Protein AF-A0A2E0X5R6-F1 (afdb_monomer_lite)

Secondary structure (DSSP, 8-state):
----SEEEEEEEEE-TT--EEEEEEEEEEEE-TTS-EEEEEEEEEGGGHHHHHHHHHHHHHHHHHHHHHHHHHHHHHH-

Radius of gyration: 18.97 Å; chains: 1; bounding box: 39×34×57 Å

pLDDT: mean 90.33, std 10.8, range [42.59, 97.31]

Foldseek 3Di:
DPPPQKDKDKDWDADPVRDIAIKIKIWGWDADPVRDIDIDIDIGGPVCVVVVVVVVVVVVVVVVVVVVVVVVVVVVVVD

Sequence (79 aa):
MRRRNIQGALWQNHDGDGNAFYVTSVTRSYKNGDGEWQNEVLYVPLDDAPRVCEVLRELETKAYEAIEADYQAAREATA

Structure (mmCIF, N/CA/C/O backbone):
data_AF-A0A2E0X5R6-F1
#
_entry.id   AF-A0A2E0X5R6-F1
#
loop_
_atom_site.group_PDB
_atom_site.id
_atom_site.type_symbol
_atom_site.label_atom_id
_atom_site.label_alt_id
_atom_site.label_comp_id
_atom_site.label_asym_id
_atom_site.label_entity_id
_atom_site.label_seq_id
_atom_site.pdbx_PDB_ins_code
_atom_site.Cartn_x
_atom_site.Cartn_y
_atom_site.Cartn_z
_atom_site.occupancy
_atom_site.B_iso_or_equiv
_atom_site.auth_seq_id
_atom_site.auth_comp_id
_atom_site.auth_asym_id
_atom_site.auth_atom_id
_atom_site.pdbx_PDB_model_num
ATOM 1 N N . MET A 1 1 ? 14.663 -3.338 18.205 1.00 43.12 1 MET A N 1
ATOM 2 C CA . MET A 1 1 ? 14.342 -2.980 16.804 1.00 43.12 1 MET A CA 1
ATOM 3 C C . MET A 1 1 ? 12.894 -3.387 16.549 1.00 43.12 1 MET A C 1
ATOM 5 O O . MET A 1 1 ? 12.601 -4.573 16.620 1.00 43.12 1 MET A O 1
ATOM 9 N N . ARG A 1 2 ? 11.963 -2.435 16.391 1.00 42.59 2 ARG A N 1
ATOM 10 C CA . ARG A 1 2 ? 10.539 -2.731 16.129 1.00 42.59 2 ARG A CA 1
ATOM 11 C C . ARG A 1 2 ? 10.496 -3.515 14.811 1.00 42.59 2 ARG A C 1
ATOM 13 O O . ARG A 1 2 ? 10.903 -2.957 13.796 1.00 42.59 2 ARG A O 1
ATOM 20 N N . ARG A 1 3 ? 10.143 -4.810 14.837 1.00 50.41 3 ARG A N 1
ATOM 21 C CA . ARG A 1 3 ? 10.015 -5.633 13.620 1.00 50.41 3 ARG A CA 1
ATOM 22 C C . ARG A 1 3 ? 9.039 -4.907 12.698 1.00 50.41 3 ARG A C 1
ATOM 24 O O . ARG A 1 3 ? 7.852 -4.858 13.000 1.00 50.41 3 ARG A O 1
ATOM 31 N N . ARG A 1 4 ? 9.540 -4.276 11.636 1.00 57.16 4 ARG A N 1
ATOM 32 C CA . ARG A 1 4 ? 8.678 -3.696 10.609 1.00 57.16 4 ARG A CA 1
ATOM 33 C C . ARG A 1 4 ? 8.259 -4.869 9.739 1.00 57.16 4 ARG A C 1
ATOM 35 O O . ARG A 1 4 ? 9.062 -5.390 8.981 1.00 57.16 4 ARG A O 1
ATOM 42 N N . ASN A 1 5 ? 7.031 -5.330 9.932 1.00 84.25 5 ASN A N 1
ATOM 43 C CA . ASN A 1 5 ? 6.380 -6.307 9.065 1.00 84.25 5 ASN A CA 1
ATOM 44 C C . ASN A 1 5 ? 5.919 -5.679 7.741 1.00 84.25 5 ASN A C 1
ATOM 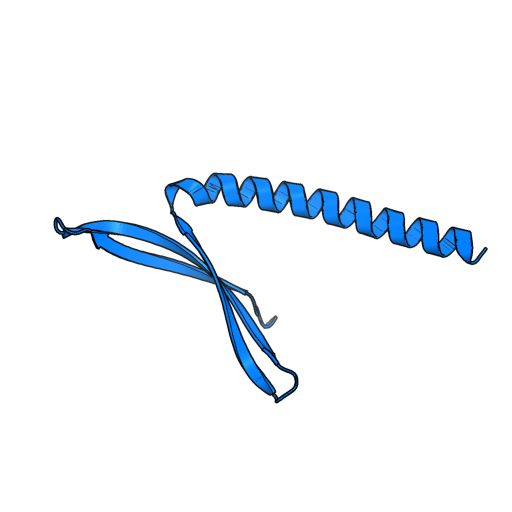46 O O . ASN A 1 5 ? 5.273 -6.362 6.962 1.00 84.25 5 ASN A O 1
ATOM 50 N N . ILE A 1 6 ? 6.215 -4.395 7.511 1.00 90.00 6 ILE A N 1
ATOM 51 C CA . ILE A 1 6 ? 5.907 -3.653 6.291 1.00 90.00 6 ILE A CA 1
ATOM 52 C C . ILE A 1 6 ? 7.205 -3.041 5.752 1.00 90.00 6 ILE A C 1
ATOM 54 O O . ILE A 1 6 ? 7.938 -2.385 6.500 1.00 90.00 6 ILE A O 1
ATOM 58 N N . GLN A 1 7 ? 7.478 -3.241 4.464 1.00 91.12 7 GLN A N 1
ATOM 59 C CA . GLN A 1 7 ? 8.659 -2.740 3.762 1.00 91.12 7 GLN A CA 1
ATOM 60 C C . GLN A 1 7 ? 8.261 -2.071 2.442 1.00 91.12 7 GLN A C 1
ATOM 62 O O . GLN A 1 7 ? 7.450 -2.610 1.699 1.00 91.12 7 GLN A O 1
ATOM 67 N N . GLY A 1 8 ? 8.859 -0.917 2.140 1.00 91.19 8 GLY A N 1
ATOM 68 C CA . GLY A 1 8 ? 8.784 -0.291 0.817 1.00 91.19 8 GLY A CA 1
ATOM 69 C C . GLY A 1 8 ? 9.960 -0.705 -0.072 1.00 91.19 8 GLY A C 1
ATOM 70 O O . GLY A 1 8 ? 11.067 -0.911 0.432 1.00 91.19 8 GLY A O 1
ATOM 71 N N . ALA A 1 9 ? 9.733 -0.798 -1.381 1.00 92.12 9 ALA A N 1
ATOM 72 C CA . ALA A 1 9 ? 10.764 -1.031 -2.391 1.00 92.12 9 ALA A CA 1
ATOM 73 C C . ALA A 1 9 ? 10.510 -0.201 -3.662 1.00 92.12 9 ALA A C 1
ATOM 75 O O . ALA A 1 9 ? 9.375 0.184 -3.948 1.00 92.12 9 ALA A O 1
ATOM 76 N N . LEU A 1 10 ? 11.583 0.055 -4.415 1.00 93.88 10 LEU A N 1
ATOM 77 C CA . LEU A 1 10 ? 11.570 0.676 -5.738 1.00 93.88 10 LEU A CA 1
ATOM 78 C C . LEU A 1 10 ? 12.242 -0.288 -6.717 1.00 93.88 10 LEU A C 1
ATOM 80 O O . LEU A 1 10 ? 13.364 -0.731 -6.474 1.00 93.88 10 LEU A O 1
ATOM 84 N N . TRP A 1 11 ? 11.560 -0.592 -7.812 1.00 92.31 11 TRP A N 1
ATOM 85 C CA . TRP A 1 11 ? 12.017 -1.519 -8.838 1.00 92.31 11 TRP A CA 1
ATOM 86 C C . TRP A 1 11 ? 12.248 -0.765 -10.137 1.00 92.31 11 TRP A C 1
ATOM 88 O O . TRP A 1 11 ? 11.364 -0.035 -10.583 1.00 92.31 11 TRP A O 1
ATOM 98 N N . GLN A 1 12 ? 13.410 -0.969 -10.752 1.00 93.69 12 GLN A N 1
ATOM 99 C CA . GLN A 1 12 ? 13.678 -0.524 -12.114 1.00 93.69 12 GLN A CA 1
ATOM 100 C C . GLN A 1 12 ? 13.360 -1.665 -13.081 1.00 93.69 12 GLN A C 1
ATOM 102 O O . GLN A 1 12 ? 13.849 -2.781 -12.915 1.00 93.69 12 GLN A O 1
ATOM 107 N N . ASN A 1 13 ? 12.563 -1.368 -14.097 1.00 91.06 13 ASN A N 1
ATOM 108 C CA . ASN A 1 13 ? 12.185 -2.272 -15.178 1.00 91.06 13 ASN A CA 1
ATOM 109 C C . ASN A 1 13 ? 12.513 -1.621 -16.527 1.00 91.06 13 ASN A C 1
ATOM 111 O O . ASN A 1 13 ? 12.891 -0.451 -16.566 1.00 91.06 13 ASN A O 1
ATOM 115 N N . HIS A 1 14 ? 12.368 -2.373 -17.618 1.00 94.69 14 HIS A N 1
ATOM 116 C CA . HIS A 1 14 ? 12.527 -1.871 -18.984 1.00 94.69 14 HIS A CA 1
ATOM 117 C C . HIS A 1 14 ? 11.312 -2.277 -19.824 1.00 94.69 14 HIS A C 1
ATOM 119 O O . HIS A 1 14 ? 10.811 -3.393 -19.666 1.00 94.69 14 HIS A O 1
ATOM 125 N N . ASP A 1 15 ? 10.807 -1.366 -20.656 1.00 93.19 15 ASP A N 1
ATOM 126 C CA . ASP A 1 15 ? 9.703 -1.638 -21.583 1.00 93.19 15 ASP A CA 1
ATOM 127 C C . ASP A 1 15 ? 10.174 -2.435 -22.819 1.00 93.19 15 ASP A C 1
ATOM 129 O O . ASP A 1 15 ? 11.333 -2.848 -22.913 1.00 93.19 15 ASP A O 1
ATOM 133 N N . GLY A 1 16 ? 9.266 -2.681 -23.770 1.00 94.19 16 GLY A N 1
ATOM 134 C CA . GLY A 1 16 ? 9.579 -3.418 -25.002 1.00 94.19 16 GLY A CA 1
ATOM 135 C C . GLY A 1 16 ? 10.598 -2.725 -25.917 1.00 94.19 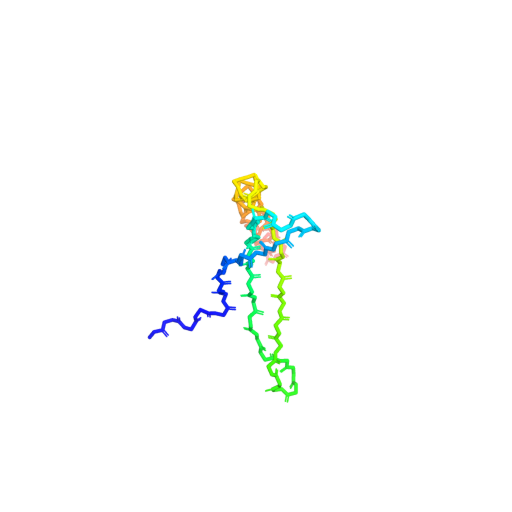16 GLY A C 1
ATOM 136 O O . GLY A 1 16 ? 11.231 -3.404 -26.723 1.00 94.19 16 GLY A O 1
ATOM 137 N N . ASP A 1 17 ? 10.792 -1.415 -25.751 1.00 96.19 17 ASP A N 1
ATOM 138 C CA . ASP A 1 17 ? 11.751 -0.596 -26.497 1.00 96.19 17 ASP A CA 1
ATOM 139 C C . ASP A 1 17 ? 13.069 -0.399 -25.720 1.00 96.19 17 ASP A C 1
ATOM 141 O O . ASP A 1 17 ? 14.012 0.220 -26.215 1.00 96.19 17 ASP A O 1
ATOM 145 N N . GLY A 1 18 ? 13.164 -0.950 -24.505 1.00 95.38 18 GLY A N 1
ATOM 146 C CA . GLY A 1 18 ? 14.329 -0.844 -23.633 1.00 95.38 18 GLY A CA 1
ATOM 147 C C . GLY A 1 18 ? 14.383 0.438 -22.797 1.00 95.38 18 GLY A C 1
ATOM 148 O O . GLY A 1 18 ? 15.400 0.676 -22.142 1.00 95.38 18 GLY A O 1
ATOM 149 N N . ASN A 1 19 ? 13.327 1.257 -22.766 1.00 95.69 19 ASN A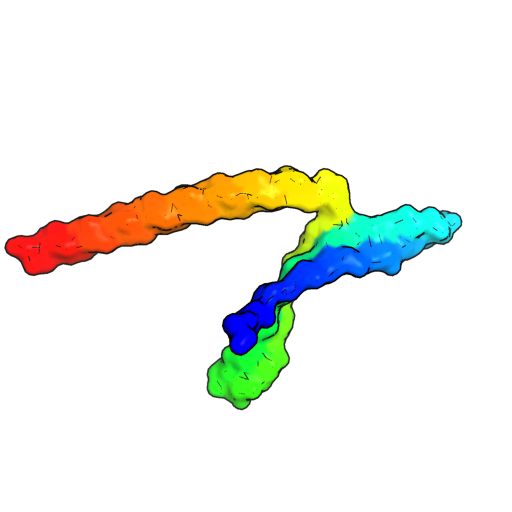 N 1
ATOM 150 C CA . ASN A 1 19 ? 13.285 2.428 -21.893 1.00 95.69 19 ASN A CA 1
ATOM 151 C C . ASN A 1 19 ? 13.056 1.998 -20.447 1.00 95.69 19 ASN A C 1
ATOM 153 O O . ASN A 1 19 ? 12.187 1.174 -20.151 1.00 95.69 19 ASN A O 1
ATOM 157 N N . ALA A 1 20 ? 13.827 2.578 -19.528 1.00 93.88 20 ALA A N 1
ATOM 158 C CA . ALA A 1 20 ? 13.671 2.295 -18.112 1.00 93.88 20 ALA A CA 1
ATOM 159 C C . ALA A 1 20 ? 12.386 2.927 -17.558 1.00 93.88 20 ALA A C 1
ATOM 161 O O . ALA A 1 20 ? 12.109 4.102 -17.795 1.00 93.88 20 ALA A O 1
ATOM 162 N N . PHE A 1 21 ? 11.656 2.175 -16.739 1.00 90.50 21 PHE A N 1
ATOM 163 C CA . PHE A 1 21 ? 10.547 2.689 -15.939 1.00 90.50 21 PHE A CA 1
ATOM 164 C C . PHE A 1 21 ? 10.611 2.138 -14.515 1.00 90.50 21 PHE A C 1
ATOM 166 O O . PHE A 1 21 ? 11.257 1.122 -14.248 1.00 90.50 21 PHE A O 1
ATOM 173 N N . TYR A 1 22 ? 9.944 2.818 -13.585 1.00 90.75 22 TYR A N 1
ATOM 174 C CA . TYR A 1 22 ? 10.033 2.509 -12.164 1.00 90.75 22 TYR A CA 1
ATOM 175 C C . TYR A 1 22 ? 8.672 2.162 -11.572 1.00 90.75 22 TYR A C 1
ATOM 177 O O . TYR A 1 22 ? 7.660 2.794 -11.870 1.00 90.75 22 TYR A O 1
ATOM 185 N N . VAL A 1 23 ? 8.661 1.165 -10.691 1.00 91.31 23 VAL A N 1
ATOM 186 C CA . VAL A 1 23 ? 7.470 0.735 -9.952 1.00 91.31 23 VAL A CA 1
ATOM 187 C C . VAL A 1 23 ? 7.808 0.707 -8.472 1.00 91.31 23 VAL A C 1
ATOM 189 O O . VAL A 1 23 ? 8.857 0.199 -8.074 1.00 91.31 23 VAL A O 1
ATOM 192 N N . THR A 1 24 ? 6.924 1.246 -7.643 1.00 94.44 24 THR A N 1
ATOM 193 C CA . THR A 1 24 ? 7.044 1.150 -6.187 1.00 94.44 24 THR A CA 1
ATOM 194 C C . THR A 1 24 ? 6.240 -0.037 -5.675 1.00 94.44 24 THR A C 1
ATOM 196 O O . THR A 1 24 ? 5.250 -0.444 -6.283 1.00 94.44 24 THR A O 1
ATOM 199 N N . SER A 1 25 ? 6.654 -0.625 -4.557 1.00 94.19 25 SER A N 1
ATOM 200 C CA . SER A 1 25 ? 5.848 -1.642 -3.886 1.00 94.19 25 SER A CA 1
ATOM 201 C C . SER A 1 25 ? 5.898 -1.507 -2.376 1.00 94.19 25 SER A C 1
ATOM 203 O O . SER A 1 25 ? 6.933 -1.147 -1.813 1.00 94.19 25 SER A O 1
ATOM 205 N N . VAL A 1 26 ? 4.801 -1.870 -1.719 1.00 93.50 26 VAL A N 1
ATOM 206 C CA . VAL A 1 26 ? 4.726 -2.038 -0.268 1.00 93.50 26 VAL A CA 1
ATOM 207 C C . VAL A 1 26 ? 4.414 -3.497 0.029 1.00 93.50 26 VAL A C 1
ATOM 209 O O . VAL A 1 26 ? 3.396 -4.019 -0.415 1.00 93.50 26 VAL A O 1
ATOM 21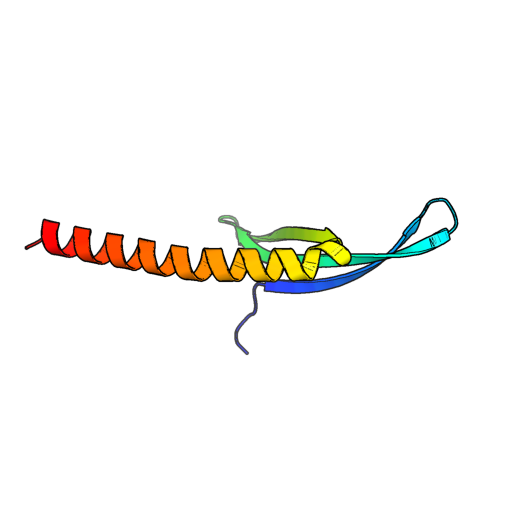2 N N . THR A 1 27 ? 5.289 -4.152 0.783 1.00 93.31 27 THR A N 1
ATOM 213 C CA . THR A 1 27 ? 5.160 -5.565 1.143 1.00 93.31 27 THR A CA 1
ATOM 214 C C . THR A 1 27 ? 4.860 -5.701 2.621 1.00 93.31 27 THR A C 1
ATOM 216 O O . THR A 1 27 ? 5.605 -5.172 3.446 1.00 93.31 27 THR A O 1
ATOM 219 N N . ARG A 1 28 ? 3.810 -6.451 2.960 1.00 93.25 28 ARG A N 1
ATOM 220 C CA . ARG A 1 28 ? 3.521 -6.911 4.316 1.00 93.25 28 ARG A CA 1
ATOM 221 C C . ARG A 1 28 ? 3.930 -8.373 4.466 1.00 93.25 28 ARG A C 1
ATOM 223 O O . ARG A 1 28 ? 3.393 -9.233 3.778 1.00 93.25 28 ARG A O 1
ATOM 230 N N . SER A 1 29 ? 4.825 -8.657 5.405 1.00 92.62 29 SER A N 1
ATOM 231 C CA . SER A 1 29 ? 5.279 -10.012 5.732 1.00 92.62 29 SER A CA 1
ATOM 232 C C . SER A 1 29 ? 4.702 -10.473 7.067 1.00 92.62 29 SER A C 1
ATOM 234 O O . SER A 1 29 ? 4.851 -9.793 8.084 1.00 92.62 29 SER A O 1
ATOM 236 N N . TYR A 1 30 ? 4.074 -11.644 7.107 1.00 90.69 30 TYR A N 1
ATOM 237 C CA . TYR A 1 30 ? 3.517 -12.218 8.337 1.00 90.69 30 TYR A CA 1
ATOM 238 C C . TYR A 1 30 ? 3.645 -13.741 8.347 1.00 90.69 30 TYR A C 1
ATOM 240 O O . TYR A 1 30 ? 3.957 -14.345 7.328 1.00 90.69 30 TYR A O 1
ATOM 248 N N . LYS A 1 31 ? 3.441 -14.365 9.511 1.00 93.56 31 LYS A N 1
ATOM 249 C CA . LYS A 1 31 ? 3.302 -15.821 9.602 1.00 93.56 31 LYS A CA 1
ATOM 250 C C . LYS A 1 31 ? 1.827 -16.204 9.610 1.00 93.56 31 LYS A C 1
ATOM 252 O O . LYS A 1 31 ? 1.064 -15.580 10.347 1.00 93.56 31 LYS A O 1
ATOM 257 N N . ASN A 1 32 ? 1.439 -17.192 8.808 1.00 91.88 32 ASN A N 1
ATOM 258 C CA . ASN A 1 32 ? 0.089 -17.765 8.850 1.00 91.88 32 ASN A CA 1
ATOM 259 C C . ASN A 1 32 ? -0.098 -18.665 10.093 1.00 91.88 32 ASN A C 1
ATOM 261 O O . ASN A 1 32 ? 0.811 -18.802 10.918 1.00 91.88 32 ASN A O 1
ATOM 265 N N . GLY A 1 33 ? -1.286 -19.265 10.235 1.00 91.75 33 GLY A N 1
ATOM 266 C CA . GLY A 1 33 ? -1.614 -20.168 11.347 1.00 91.75 33 GLY A CA 1
ATOM 267 C C . GLY A 1 33 ? -0.708 -21.402 11.443 1.00 91.75 33 GLY A C 1
ATOM 268 O O . GLY A 1 33 ? -0.483 -21.900 12.542 1.00 91.75 33 GLY A O 1
ATOM 269 N N . ASP A 1 34 ? -0.113 -21.816 10.325 1.00 95.69 34 ASP A N 1
ATOM 270 C CA . ASP A 1 34 ? 0.813 -22.951 10.228 1.00 95.69 34 ASP A CA 1
ATOM 271 C C . ASP A 1 34 ? 2.279 -22.546 10.484 1.00 95.69 34 ASP A C 1
ATOM 273 O O . ASP A 1 34 ? 3.197 -23.365 10.458 1.00 95.69 34 ASP A O 1
ATOM 277 N N . GLY A 1 35 ? 2.525 -21.262 10.768 1.00 92.44 35 GLY A N 1
ATOM 278 C CA . GLY A 1 35 ? 3.851 -20.729 11.072 1.00 92.44 35 GLY A CA 1
ATOM 279 C C . GLY A 1 35 ? 4.734 -20.464 9.848 1.00 92.44 35 GLY A C 1
ATOM 280 O O . GLY A 1 35 ? 5.917 -20.132 10.025 1.00 92.44 35 GLY A O 1
ATOM 281 N N . GLU A 1 36 ? 4.183 -20.562 8.639 1.00 95.56 36 GLU A N 1
ATOM 282 C CA . GLU A 1 36 ? 4.851 -20.277 7.369 1.00 95.56 36 GLU A CA 1
ATOM 283 C C . GLU A 1 36 ? 4.867 -18.777 7.076 1.00 95.56 36 GLU A C 1
ATOM 285 O O . GLU A 1 36 ? 3.915 -18.060 7.384 1.00 95.56 36 GLU A O 1
ATOM 290 N N . TRP A 1 37 ? 5.945 -18.289 6.458 1.00 92.94 37 TRP A N 1
ATOM 291 C CA . TRP A 1 37 ? 6.048 -16.889 6.049 1.00 92.94 37 TRP A CA 1
ATOM 292 C C . TRP A 1 37 ? 5.217 -16.614 4.795 1.00 92.94 37 TRP A C 1
ATOM 294 O O . TRP A 1 37 ? 5.411 -17.253 3.767 1.00 92.94 37 TRP A O 1
ATOM 304 N N . GLN A 1 38 ? 4.358 -15.606 4.881 1.00 94.12 38 GLN A N 1
ATOM 305 C CA . GLN A 1 38 ? 3.519 -15.091 3.806 1.00 94.12 38 GLN A CA 1
ATOM 306 C C . GLN A 1 38 ? 3.897 -13.641 3.503 1.00 94.12 38 GLN A C 1
ATOM 308 O O . GLN A 1 38 ? 4.274 -12.889 4.409 1.00 94.12 38 GLN A O 1
ATOM 313 N N . ASN A 1 39 ? 3.784 -13.252 2.232 1.00 92.81 39 ASN A N 1
ATOM 314 C CA . ASN A 1 39 ? 4.012 -11.886 1.772 1.00 92.81 39 ASN A CA 1
ATOM 315 C C . ASN A 1 39 ? 2.818 -11.406 0.948 1.00 92.81 39 ASN A C 1
ATOM 317 O O . ASN A 1 39 ? 2.459 -12.025 -0.049 1.00 92.81 39 ASN A O 1
ATOM 321 N N . GLU A 1 40 ? 2.253 -10.270 1.335 1.00 93.62 40 GLU A N 1
ATOM 322 C CA . GLU A 1 40 ? 1.254 -9.538 0.559 1.00 93.62 40 GLU A CA 1
ATOM 323 C C . GLU A 1 40 ? 1.924 -8.302 -0.030 1.00 93.62 40 GLU A C 1
ATOM 325 O O . GLU A 1 40 ? 2.526 -7.521 0.707 1.00 93.62 40 GLU A O 1
ATOM 330 N N . VAL A 1 41 ? 1.847 -8.132 -1.350 1.00 93.88 41 VAL A N 1
ATOM 331 C CA . VAL A 1 41 ? 2.524 -7.039 -2.055 1.00 93.88 41 VAL A CA 1
ATOM 332 C C . VAL A 1 41 ? 1.497 -6.156 -2.743 1.00 93.88 41 VAL A C 1
ATOM 334 O O . VAL A 1 41 ? 0.707 -6.626 -3.558 1.00 93.88 41 VAL A O 1
ATOM 337 N N . LEU A 1 42 ? 1.546 -4.864 -2.439 1.00 93.12 42 LEU A N 1
ATOM 338 C CA . LEU A 1 42 ? 0.855 -3.825 -3.185 1.00 93.12 42 LEU A CA 1
ATOM 339 C C . LEU A 1 42 ? 1.851 -3.190 -4.157 1.00 93.12 42 LEU A C 1
ATOM 341 O O . LEU A 1 42 ? 2.803 -2.544 -3.718 1.00 93.12 42 LEU A O 1
ATOM 345 N N . TYR A 1 43 ? 1.630 -3.364 -5.458 1.00 92.44 43 TYR A N 1
ATOM 346 C CA . TYR A 1 43 ? 2.385 -2.668 -6.500 1.00 92.44 43 TYR A CA 1
ATOM 347 C C . TYR A 1 43 ? 1.702 -1.349 -6.845 1.00 92.44 43 TYR A C 1
ATOM 349 O O . TYR A 1 43 ? 0.490 -1.309 -7.045 1.00 92.44 43 TYR A O 1
ATOM 357 N N . VAL A 1 44 ? 2.488 -0.279 -6.923 1.00 90.88 44 VAL A N 1
ATOM 358 C CA . VAL A 1 44 ? 2.015 1.070 -7.235 1.00 90.88 44 VAL A CA 1
ATOM 359 C C . VAL A 1 44 ? 2.943 1.663 -8.300 1.00 90.88 44 VAL A C 1
ATOM 361 O O . VAL A 1 44 ? 4.145 1.816 -8.034 1.00 90.88 44 VAL A O 1
ATOM 364 N N . PRO A 1 45 ? 2.439 1.981 -9.508 1.00 90.12 45 PRO A N 1
ATOM 365 C CA . PRO A 1 45 ? 3.196 2.751 -10.490 1.00 90.12 45 PRO A CA 1
ATOM 366 C C . PRO A 1 45 ? 3.753 4.025 -9.856 1.00 90.12 45 PRO A C 1
ATOM 368 O O . PRO A 1 45 ? 3.102 4.631 -9.005 1.00 90.12 45 PRO A O 1
ATOM 371 N N . LEU A 1 46 ? 4.968 4.428 -10.233 1.00 88.81 46 LEU A N 1
ATOM 372 C CA . LEU A 1 46 ? 5.623 5.560 -9.574 1.00 88.81 46 LEU A CA 1
ATOM 373 C C . LEU A 1 46 ? 4.794 6.854 -9.676 1.00 88.81 46 LEU A C 1
ATOM 375 O O . LEU A 1 46 ? 4.705 7.590 -8.694 1.00 88.81 46 LEU A O 1
ATOM 379 N N . ASP A 1 47 ? 4.141 7.079 -10.817 1.00 91.50 47 ASP A N 1
ATOM 380 C CA . ASP A 1 47 ? 3.326 8.273 -11.076 1.00 91.50 47 ASP A CA 1
ATOM 381 C C . ASP A 1 47 ? 2.076 8.349 -10.185 1.00 91.50 47 ASP A C 1
ATOM 383 O O . ASP A 1 47 ? 1.637 9.438 -9.814 1.00 91.50 47 ASP A O 1
ATOM 387 N N . ASP A 1 48 ? 1.547 7.198 -9.762 1.00 93.19 48 ASP A N 1
ATOM 388 C CA . ASP A 1 48 ? 0.371 7.113 -8.891 1.00 93.19 48 ASP A CA 1
ATOM 389 C C . ASP A 1 48 ? 0.732 7.207 -7.402 1.00 93.19 48 ASP A C 1
ATOM 391 O O . ASP A 1 48 ? -0.135 7.466 -6.559 1.00 93.19 48 ASP A O 1
ATOM 395 N N . ALA A 1 49 ? 2.007 7.014 -7.044 1.00 91.94 49 ALA A N 1
ATOM 396 C CA . ALA A 1 49 ? 2.446 6.931 -5.653 1.00 91.94 49 ALA A CA 1
ATOM 397 C C . ALA A 1 49 ? 2.052 8.155 -4.798 1.00 91.94 49 ALA A C 1
ATOM 399 O O . ALA A 1 49 ? 1.571 7.944 -3.676 1.00 91.94 49 ALA A O 1
ATOM 400 N N . PRO A 1 50 ? 2.167 9.417 -5.274 1.00 94.31 50 PRO A N 1
ATOM 401 C CA . PRO A 1 50 ? 1.712 10.578 -4.510 1.00 94.31 50 PRO A CA 1
ATOM 402 C C . PRO A 1 50 ? 0.214 10.519 -4.194 1.00 94.31 50 PRO A C 1
ATOM 404 O O . PRO A 1 50 ? -0.182 10.731 -3.046 1.00 94.31 50 PRO A O 1
ATOM 407 N N . ARG A 1 51 ? -0.616 10.153 -5.180 1.00 95.75 51 ARG A N 1
ATOM 408 C CA . ARG A 1 51 ? -2.069 10.079 -5.003 1.00 95.75 51 ARG A CA 1
ATOM 409 C C . ARG A 1 51 ? -2.466 8.943 -4.065 1.00 95.75 51 ARG A C 1
ATOM 411 O O . ARG A 1 51 ? -3.321 9.134 -3.204 1.00 95.75 51 ARG A O 1
ATOM 418 N N . VAL A 1 52 ? -1.821 7.784 -4.185 1.00 94.50 52 VAL A N 1
ATOM 419 C CA . VAL A 1 52 ? -2.033 6.659 -3.265 1.00 94.50 52 VAL A CA 1
ATOM 420 C C . VAL A 1 52 ? -1.680 7.056 -1.829 1.00 94.50 52 VAL A C 1
ATOM 422 O O . VAL A 1 52 ? -2.445 6.754 -0.915 1.00 94.50 52 VAL A O 1
ATOM 425 N N . CYS A 1 53 ? -0.583 7.791 -1.613 1.00 93.12 53 CYS A N 1
ATOM 426 C CA . CYS A 1 53 ? -0.224 8.290 -0.281 1.00 93.12 53 CYS A CA 1
ATOM 427 C C . CYS A 1 53 ? -1.313 9.186 0.327 1.00 93.12 53 CYS A C 1
ATOM 429 O O . CYS A 1 53 ? -1.607 9.069 1.515 1.00 93.12 53 CYS A O 1
ATOM 431 N N . GLU A 1 54 ? -1.908 10.082 -0.461 1.00 97.31 54 GLU A N 1
ATOM 432 C CA . GLU A 1 54 ? -3.003 10.943 0.001 1.00 97.31 54 GLU A C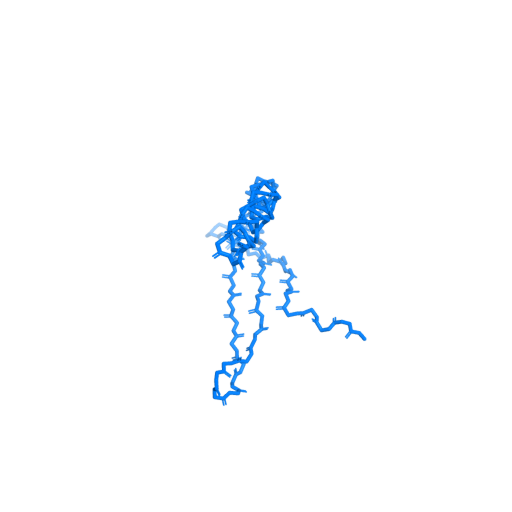A 1
ATOM 433 C C . GLU A 1 54 ? -4.248 10.140 0.374 1.00 97.31 54 GLU A C 1
ATOM 435 O O . GLU A 1 54 ? -4.793 10.328 1.461 1.00 97.31 54 GLU A O 1
ATOM 440 N N . VAL A 1 55 ? -4.664 9.214 -0.494 1.00 96.69 55 VAL A N 1
ATOM 441 C CA . VAL A 1 55 ? -5.842 8.366 -0.258 1.00 96.69 55 VAL A CA 1
ATOM 442 C C . VAL A 1 55 ? -5.659 7.521 1.002 1.00 96.69 55 VAL A C 1
ATOM 444 O O . VAL A 1 55 ? -6.576 7.423 1.813 1.00 96.69 55 VAL A O 1
ATOM 447 N N . LEU A 1 56 ? -4.470 6.948 1.213 1.00 94.69 56 LEU A N 1
ATOM 448 C CA . LEU A 1 56 ? -4.185 6.157 2.412 1.00 94.69 56 LEU A CA 1
ATOM 449 C C . LEU A 1 56 ? -4.230 6.996 3.695 1.00 94.69 56 LEU A C 1
ATOM 451 O O . LEU A 1 56 ? -4.737 6.511 4.703 1.00 94.69 56 LEU A O 1
ATOM 455 N N . ARG A 1 57 ? -3.762 8.251 3.666 1.00 95.81 57 ARG A N 1
ATOM 456 C CA . ARG A 1 57 ? -3.876 9.168 4.817 1.00 95.81 57 ARG A CA 1
ATOM 457 C C . ARG A 1 57 ? -5.326 9.534 5.116 1.00 95.81 57 ARG A C 1
ATOM 459 O O . ARG A 1 57 ? -5.716 9.590 6.276 1.00 95.81 57 ARG A O 1
ATOM 466 N N . GLU A 1 58 ? -6.128 9.778 4.083 1.00 96.25 58 GLU A N 1
ATOM 467 C CA . GLU A 1 58 ? -7.556 10.060 4.256 1.00 96.25 58 GLU A CA 1
ATOM 468 C C . GLU A 1 58 ? -8.291 8.857 4.867 1.00 96.25 58 GLU A C 1
ATOM 470 O O . GLU A 1 58 ? -9.084 9.013 5.797 1.00 96.25 58 GLU A O 1
ATOM 475 N N . LEU A 1 59 ? -7.997 7.651 4.370 1.00 96.62 59 LEU A N 1
ATOM 476 C CA . LEU A 1 59 ? -8.555 6.408 4.898 1.00 96.62 59 LEU A CA 1
ATOM 477 C C . LEU A 1 59 ? -8.123 6.145 6.340 1.00 96.62 59 LEU A C 1
ATOM 479 O O . LEU A 1 59 ? -8.948 5.703 7.132 1.00 96.62 59 LEU A O 1
ATOM 483 N N . GLU A 1 60 ? -6.868 6.429 6.694 1.00 94.81 60 GLU A N 1
ATOM 484 C CA . GLU A 1 60 ? -6.377 6.300 8.069 1.00 94.81 60 GLU A CA 1
ATOM 485 C C . GLU A 1 60 ? -7.201 7.160 9.036 1.00 94.81 60 GLU A C 1
ATOM 487 O O . GLU A 1 60 ? -7.701 6.645 10.036 1.00 94.81 60 GLU A O 1
ATOM 492 N N . THR A 1 61 ? -7.415 8.438 8.711 1.00 94.50 61 THR A N 1
ATOM 493 C CA . THR A 1 61 ? -8.241 9.341 9.529 1.00 94.50 61 THR A CA 1
ATOM 494 C C . THR A 1 61 ? -9.656 8.793 9.711 1.00 94.50 61 THR A C 1
ATOM 496 O O . THR A 1 61 ? -10.117 8.639 10.841 1.00 94.50 61 THR A O 1
ATOM 499 N N . LYS A 1 62 ? -10.320 8.421 8.610 1.00 96.38 62 LYS A N 1
ATOM 500 C CA . LYS A 1 62 ? -11.688 7.878 8.644 1.00 96.38 62 LYS A CA 1
ATOM 501 C C . LYS A 1 62 ? -11.781 6.566 9.421 1.00 96.38 62 LYS A C 1
ATOM 503 O O . LYS A 1 62 ? -12.777 6.320 10.095 1.00 96.38 62 LYS A O 1
ATOM 508 N N . ALA A 1 63 ? -10.756 5.719 9.340 1.00 95.44 63 ALA A N 1
ATOM 509 C CA . ALA A 1 63 ? -10.712 4.470 10.088 1.00 95.44 63 ALA A CA 1
ATOM 510 C C . ALA A 1 63 ? -10.668 4.729 11.600 1.00 95.44 63 ALA A C 1
ATOM 512 O O . ALA A 1 63 ? -11.400 4.079 12.341 1.00 95.44 63 ALA A O 1
ATOM 513 N N . TYR A 1 64 ? -9.865 5.692 12.063 1.00 94.56 64 TYR A N 1
ATOM 514 C CA . TYR A 1 64 ? -9.835 6.049 13.484 1.00 94.56 64 TYR A CA 1
ATOM 515 C C . TYR A 1 64 ? -11.156 6.651 13.969 1.00 94.56 64 TYR A C 1
ATOM 517 O O . TYR A 1 64 ? -11.604 6.306 15.059 1.00 94.56 64 TYR A O 1
ATOM 525 N N . GLU A 1 65 ? -11.799 7.497 13.162 1.00 95.50 65 GLU A N 1
ATOM 526 C CA . GLU A 1 65 ? -13.129 8.038 13.473 1.00 95.50 65 GLU A CA 1
ATOM 527 C C . GLU A 1 65 ? -14.175 6.922 13.625 1.00 95.50 65 GLU A C 1
ATOM 529 O O . GLU A 1 65 ? -14.934 6.915 14.594 1.00 95.50 65 GLU A O 1
ATOM 534 N N . ALA A 1 66 ? -14.183 5.949 12.708 1.00 95.81 66 ALA A N 1
ATOM 535 C CA . ALA A 1 66 ? -15.092 4.805 12.770 1.00 95.81 66 ALA A CA 1
ATOM 536 C C . ALA A 1 66 ? -14.829 3.920 14.001 1.00 95.81 66 ALA A C 1
ATOM 538 O O . ALA A 1 66 ? -15.765 3.557 14.708 1.00 95.81 66 ALA A O 1
ATOM 539 N N . ILE A 1 67 ? -13.558 3.628 14.299 1.00 95.19 67 ILE A N 1
ATOM 540 C CA . ILE A 1 67 ? -13.161 2.843 15.477 1.00 95.19 67 ILE A CA 1
ATOM 541 C C . ILE A 1 67 ? -13.624 3.519 16.774 1.00 95.19 67 ILE A C 1
ATOM 543 O O . ILE A 1 67 ? -14.123 2.850 17.677 1.00 95.19 67 ILE A O 1
ATOM 547 N N . GLU A 1 68 ? -13.462 4.839 16.886 1.00 94.88 68 GLU A N 1
ATOM 548 C CA . GLU A 1 68 ? -13.918 5.582 18.063 1.00 94.88 68 GLU A CA 1
ATOM 549 C C . GLU A 1 68 ? -15.446 5.537 18.194 1.00 94.88 68 GLU A C 1
ATOM 551 O O . GLU A 1 68 ? -15.956 5.294 19.288 1.00 94.88 68 GLU A O 1
ATOM 556 N N . ALA A 1 69 ? -16.180 5.703 17.090 1.00 95.25 69 ALA A N 1
ATOM 557 C CA . ALA A 1 69 ? -17.637 5.596 17.090 1.00 95.25 69 ALA A CA 1
ATOM 558 C C . ALA A 1 69 ? -18.114 4.213 17.571 1.00 95.25 69 ALA A C 1
ATOM 560 O O . ALA A 1 69 ? -19.012 4.135 18.413 1.00 95.25 69 ALA A O 1
ATOM 561 N N . ASP A 1 70 ? -17.467 3.136 17.113 1.00 95.81 70 ASP A N 1
ATOM 562 C CA . ASP A 1 70 ? -17.759 1.768 17.555 1.00 95.81 70 ASP A CA 1
ATOM 563 C C . ASP A 1 70 ? -17.508 1.590 19.063 1.00 95.81 70 ASP A C 1
ATOM 565 O O . ASP A 1 70 ? -18.322 0.986 19.769 1.00 95.81 70 ASP A O 1
ATOM 569 N N . TYR A 1 71 ? -16.411 2.149 19.592 1.00 93.94 71 TYR A N 1
ATOM 570 C CA . TYR A 1 71 ? -16.122 2.099 21.029 1.00 93.94 71 TYR A CA 1
ATOM 571 C C . TYR A 1 71 ? -17.168 2.833 21.871 1.00 93.94 71 TYR A C 1
ATOM 573 O O . TYR A 1 71 ? -17.531 2.342 22.944 1.00 93.94 71 TYR A O 1
ATOM 581 N N . GLN A 1 72 ? -17.647 3.992 21.417 1.00 94.00 72 GLN A N 1
ATOM 582 C CA . GLN A 1 72 ? -18.677 4.744 22.138 1.00 94.00 72 GLN A CA 1
ATOM 583 C C . GLN A 1 72 ? -20.016 4.005 22.122 1.00 94.00 72 GLN A C 1
ATOM 585 O O . GLN A 1 72 ? -20.608 3.806 23.183 1.00 94.00 72 GLN A O 1
ATOM 590 N N . ALA A 1 73 ? -20.435 3.491 20.962 1.00 93.50 73 ALA A N 1
ATOM 591 C CA . ALA A 1 73 ? -21.659 2.702 20.845 1.00 93.50 73 ALA A CA 1
ATOM 592 C C . ALA A 1 73 ? -21.636 1.457 21.753 1.00 93.50 73 ALA A C 1
ATOM 594 O O . ALA A 1 73 ? -22.626 1.141 22.414 1.00 93.50 73 ALA A O 1
ATOM 595 N N . ALA A 1 74 ? -20.491 0.771 21.844 1.00 93.00 74 ALA A N 1
ATOM 596 C CA . ALA A 1 74 ? -20.328 -0.374 22.736 1.00 93.00 74 ALA A CA 1
ATOM 597 C C . ALA A 1 74 ? -20.442 0.010 24.222 1.00 93.00 74 ALA A C 1
ATOM 599 O O . ALA A 1 74 ? -21.049 -0.730 24.994 1.00 93.00 74 ALA A O 1
ATOM 600 N N . ARG A 1 75 ? -19.889 1.163 24.630 1.00 88.00 75 ARG A N 1
ATOM 601 C CA . ARG A 1 75 ? -20.003 1.661 26.012 1.00 88.00 75 ARG A CA 1
ATOM 602 C C . ARG A 1 75 ? -21.444 1.982 26.375 1.00 88.00 75 ARG A C 1
ATOM 604 O O . ARG A 1 75 ? -21.900 1.536 27.424 1.00 88.00 75 ARG A O 1
ATOM 611 N N . GLU A 1 76 ? -22.144 2.703 25.505 1.00 87.38 76 GLU A N 1
ATOM 612 C CA . GLU A 1 76 ? -23.553 3.062 25.692 1.00 87.38 76 GLU A CA 1
ATOM 613 C C . GLU A 1 76 ? -24.456 1.826 25.774 1.00 87.38 76 GLU A C 1
ATOM 615 O O . GLU A 1 76 ? -25.369 1.797 26.587 1.00 87.38 76 GLU A O 1
ATOM 620 N N . ALA A 1 77 ? -24.171 0.771 25.004 1.00 79.94 77 ALA A N 1
ATOM 621 C CA . ALA A 1 77 ? -24.928 -0.483 25.059 1.00 79.94 77 ALA A CA 1
ATOM 622 C C . ALA A 1 77 ? -24.709 -1.296 26.352 1.00 79.94 77 ALA A C 1
ATOM 624 O O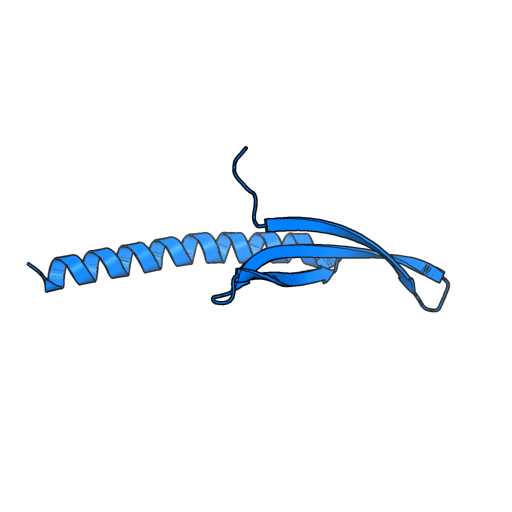 . ALA A 1 77 ? -25.494 -2.194 26.657 1.00 79.94 77 ALA A O 1
ATOM 625 N N . THR A 1 78 ? -23.629 -1.019 27.088 1.00 79.00 78 THR A N 1
ATOM 626 C CA . THR A 1 78 ? -23.287 -1.687 28.358 1.00 79.00 78 THR A CA 1
ATOM 627 C C . THR A 1 78 ? -23.592 -0.855 29.607 1.00 79.00 78 THR A C 1
ATOM 629 O O . THR A 1 78 ? -23.386 -1.358 30.714 1.00 79.00 78 THR A O 1
ATOM 632 N N . ALA A 1 79 ? -24.045 0.391 29.438 1.00 63.47 79 ALA A N 1
ATOM 633 C CA . ALA A 1 79 ? -24.443 1.315 30.503 1.00 63.47 79 ALA A CA 1
ATOM 634 C C . ALA A 1 79 ? -25.955 1.245 30.766 1.00 63.47 79 ALA A C 1
ATOM 636 O O . ALA A 1 79 ? -26.337 1.398 31.949 1.00 63.47 79 ALA A O 1
#